Protein AF-A0A914G434-F1 (afdb_monomer_lite)

Secondary structure (DSSP, 8-state):
--SHHHHHHHHHHHHHHHHHHHHHHHHHHHHHHHHHHHHHHHHHHHHHHHHHHHHHHHHHHHHHHHHHHHHHHHHHHHHHHHHHHHHHHHHHHHHHHHHHHHHHH----PPPTT---

Sequence (117 aa):
MSGAQGRGIHQLIKAEKKALEKINEAKRHRVQRLKLAREEANEELSILKRELEGKFAQYERENHGSREDTQKQIDAKIEKELADMEKHVEQNREVVLERLLNLVCDIQPELHHNLQL

Radius of gyration: 49.58 Å; chains: 1; bounding box: 95×46×136 Å

pLDDT: mean 90.66, std 10.18, range [47.47, 98.06]

Foldseek 3Di:
DPDVVVVVVVVVVVVVVVVVVVVVVVVVVVVVVVVVVVVVVVVVVVVVVVVVVVVVVVVCVVVVVVVVVVVVVVVVVVVVVVVVVVVVCVVCVVVVVVVVVCVVPPDDDDDDPPDDD

Structure (mmCIF, N/CA/C/O backbone):
data_AF-A0A914G434-F1
#
_entry.id   AF-A0A914G434-F1
#
loop_
_atom_site.group_PDB
_atom_site.id
_atom_site.type_symbol
_atom_site.label_atom_id
_atom_site.label_alt_id
_atom_site.label_comp_id
_atom_site.label_asym_id
_atom_site.label_entity_id
_atom_site.label_seq_id
_atom_site.pdbx_PDB_ins_code
_atom_site.Cartn_x
_atom_site.Cartn_y
_atom_site.Cartn_z
_atom_site.occupancy
_atom_site.B_iso_or_equiv
_atom_site.auth_seq_id
_atom_site.auth_comp_id
_atom_site.auth_asym_id
_atom_site.auth_atom_id
_atom_site.pdbx_PDB_model_num
ATOM 1 N N . MET A 1 1 ? 60.422 4.138 -67.716 1.00 47.47 1 MET A N 1
ATOM 2 C CA . MET A 1 1 ? 59.953 3.103 -66.766 1.00 47.47 1 MET A CA 1
ATOM 3 C C . MET A 1 1 ? 59.938 3.655 -65.329 1.00 47.47 1 MET A C 1
ATOM 5 O O . MET A 1 1 ? 60.821 3.309 -64.566 1.00 47.47 1 MET A O 1
ATOM 9 N N . SER A 1 2 ? 59.000 4.545 -64.951 1.00 49.22 2 SER A N 1
ATOM 10 C CA . SER A 1 2 ? 58.807 4.953 -63.529 1.00 49.22 2 SER A CA 1
ATOM 11 C C . SER A 1 2 ? 57.464 5.672 -63.235 1.00 49.22 2 SER A C 1
ATOM 13 O O . SER A 1 2 ? 57.340 6.422 -62.279 1.00 49.22 2 SER A O 1
ATOM 15 N N . GLY A 1 3 ? 56.434 5.503 -64.079 1.00 54.34 3 GLY A N 1
ATOM 16 C CA . GLY A 1 3 ? 55.116 6.152 -63.890 1.00 54.34 3 GLY A CA 1
ATOM 17 C C . GLY A 1 3 ? 54.006 5.215 -63.392 1.00 54.34 3 GLY A C 1
ATOM 18 O O . GLY A 1 3 ? 53.005 5.664 -62.840 1.00 54.34 3 GLY A O 1
ATOM 19 N N . ALA A 1 4 ? 54.179 3.900 -63.570 1.00 58.50 4 ALA A N 1
ATOM 20 C CA . ALA A 1 4 ? 53.156 2.898 -63.262 1.00 58.50 4 ALA A CA 1
ATOM 21 C C . ALA A 1 4 ? 53.111 2.507 -61.771 1.00 58.50 4 ALA A C 1
ATOM 23 O O . ALA A 1 4 ? 52.031 2.255 -61.242 1.00 58.50 4 ALA A O 1
ATOM 24 N N . GLN A 1 5 ? 54.253 2.521 -61.069 1.00 63.22 5 GLN A N 1
ATOM 25 C CA . GLN A 1 5 ? 54.322 2.164 -59.644 1.00 63.22 5 GLN A CA 1
ATOM 26 C C . GLN A 1 5 ? 53.652 3.215 -58.737 1.00 63.22 5 GLN A C 1
ATOM 28 O O . GLN A 1 5 ? 52.880 2.855 -57.851 1.00 63.22 5 GLN A O 1
ATOM 33 N N . GLY A 1 6 ? 53.845 4.515 -59.000 1.00 71.38 6 GLY A N 1
ATOM 34 C CA . GLY A 1 6 ? 53.229 5.589 -58.203 1.00 71.38 6 GLY A CA 1
ATOM 35 C C . GLY A 1 6 ? 51.698 5.654 -58.317 1.00 71.38 6 GLY A C 1
ATOM 36 O O . GLY A 1 6 ? 51.009 5.919 -57.331 1.00 71.38 6 GLY A O 1
ATOM 37 N N . ARG A 1 7 ? 51.142 5.341 -59.499 1.00 77.12 7 ARG A N 1
ATOM 38 C CA . ARG A 1 7 ? 49.688 5.354 -59.747 1.00 77.12 7 ARG A CA 1
ATOM 39 C C . ARG A 1 7 ? 48.963 4.205 -59.035 1.00 77.12 7 ARG A C 1
ATOM 41 O O . ARG A 1 7 ? 47.880 4.425 -58.496 1.00 77.12 7 ARG A O 1
ATOM 48 N N . GLY A 1 8 ? 49.573 3.017 -58.977 1.00 85.62 8 GLY A N 1
ATOM 49 C C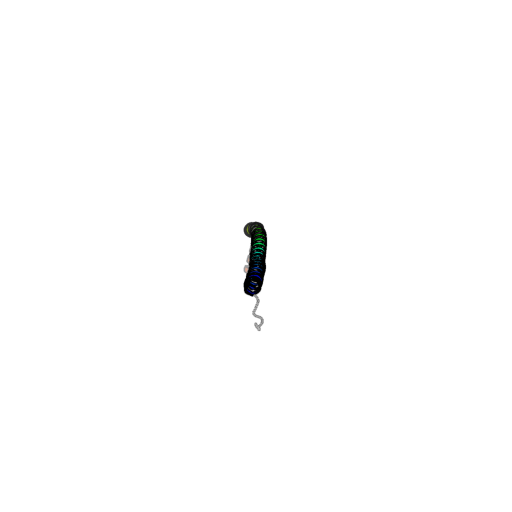A . GLY A 1 8 ? 49.039 1.869 -58.234 1.00 85.62 8 GLY A CA 1
ATOM 50 C C . GLY A 1 8 ? 49.017 2.104 -56.721 1.00 85.62 8 GLY A C 1
ATOM 51 O O . GLY A 1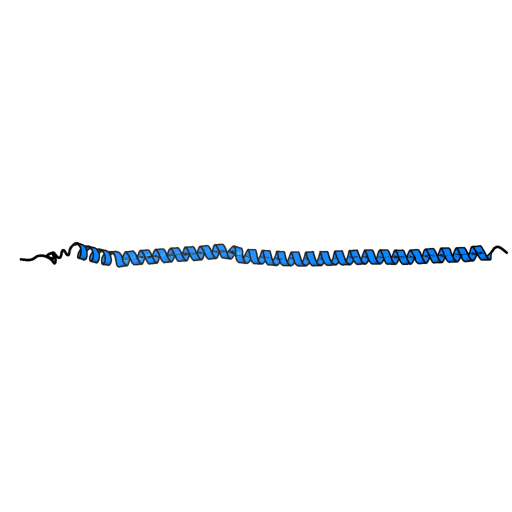 8 ? 47.999 1.875 -56.072 1.00 85.62 8 GLY A O 1
ATOM 52 N N . ILE A 1 9 ? 50.096 2.668 -56.168 1.00 86.56 9 ILE A N 1
ATOM 53 C CA . ILE A 1 9 ? 50.180 3.016 -54.740 1.00 86.56 9 ILE A CA 1
ATOM 54 C C . ILE A 1 9 ? 49.118 4.059 -54.363 1.00 86.56 9 ILE A C 1
ATOM 56 O O . ILE A 1 9 ? 48.419 3.898 -53.366 1.00 86.56 9 ILE A O 1
ATOM 60 N N . HIS A 1 10 ? 48.917 5.098 -55.181 1.00 88.00 10 HIS A N 1
ATOM 61 C CA . HIS A 1 10 ? 47.852 6.082 -54.944 1.00 88.00 10 HIS A CA 1
ATOM 62 C C . HIS A 1 10 ? 46.443 5.473 -54.954 1.00 88.00 10 HIS A C 1
ATOM 64 O O . HIS A 1 10 ? 45.583 5.891 -54.174 1.00 88.00 10 HIS A O 1
ATOM 70 N N . GLN A 1 11 ? 46.189 4.476 -55.805 1.00 91.19 11 GLN A N 1
ATOM 71 C CA . GLN A 1 11 ? 44.906 3.776 -55.827 1.00 91.19 11 GLN A CA 1
ATOM 72 C C . GLN A 1 11 ? 44.686 2.945 -54.555 1.00 91.19 11 GLN A C 1
ATOM 74 O O . GLN A 1 11 ? 43.583 2.974 -54.008 1.00 91.19 11 GLN A O 1
ATOM 79 N N . LEU A 1 12 ? 45.730 2.277 -54.053 1.00 91.62 12 LEU A N 1
ATOM 80 C CA . LEU A 1 12 ? 45.686 1.535 -52.789 1.00 91.62 12 LEU A CA 1
ATOM 81 C C . LEU A 1 12 ? 45.437 2.465 -51.596 1.00 91.62 12 LEU A C 1
ATOM 83 O O . LEU A 1 12 ? 44.521 2.209 -50.823 1.00 91.62 12 LEU A O 1
ATOM 87 N N . ILE A 1 13 ? 46.141 3.598 -51.512 1.00 93.19 13 ILE A N 1
ATOM 88 C CA . ILE A 1 13 ? 45.932 4.602 -50.451 1.00 93.19 13 ILE A CA 1
ATOM 89 C C . ILE A 1 13 ? 44.494 5.149 -50.484 1.00 93.19 13 ILE A C 1
ATOM 91 O O . ILE A 1 13 ? 43.862 5.359 -49.447 1.00 93.19 13 ILE A O 1
ATOM 95 N N . LYS A 1 14 ? 43.930 5.373 -51.679 1.00 94.06 14 LYS A N 1
ATOM 96 C CA . LYS A 1 14 ? 42.535 5.821 -51.824 1.00 94.06 14 LYS A CA 1
ATOM 97 C C . LYS A 1 14 ? 41.536 4.740 -51.400 1.00 94.06 14 LYS A C 1
ATOM 99 O O . LYS A 1 14 ? 40.508 5.069 -50.811 1.00 94.06 14 LYS A O 1
ATOM 104 N N . ALA A 1 15 ? 41.812 3.473 -51.707 1.00 94.56 15 ALA A N 1
ATOM 105 C CA . ALA A 1 15 ? 40.990 2.346 -51.276 1.00 94.56 15 ALA A CA 1
ATOM 106 C C . ALA A 1 15 ? 41.054 2.149 -49.753 1.00 94.56 15 ALA A C 1
ATOM 108 O O . ALA A 1 15 ? 40.014 1.961 -49.126 1.00 94.56 15 ALA A O 1
ATOM 109 N N . GLU A 1 16 ? 42.238 2.286 -49.156 1.00 94.31 16 GLU A N 1
ATOM 110 C CA . GLU A 1 16 ? 42.460 2.219 -47.711 1.00 94.31 16 GLU A CA 1
ATOM 111 C C . GLU A 1 16 ? 41.676 3.307 -46.969 1.00 94.31 16 GLU A C 1
ATOM 113 O O . GLU A 1 16 ? 40.928 3.002 -46.040 1.00 94.31 16 GLU A O 1
ATOM 118 N N . LYS A 1 17 ? 41.742 4.564 -47.434 1.00 96.31 17 LYS A N 1
ATOM 119 C CA . LYS A 1 17 ? 40.943 5.663 -46.865 1.00 96.31 17 LYS A CA 1
ATOM 120 C C . LYS A 1 17 ? 39.441 5.380 -46.920 1.00 96.31 17 LYS A C 1
ATOM 122 O O . LYS A 1 17 ? 38.763 5.521 -45.908 1.00 96.31 17 LYS A O 1
ATOM 127 N N . LYS A 1 18 ? 38.930 4.911 -48.064 1.00 95.94 18 LYS A N 1
ATOM 128 C CA . LYS A 1 18 ? 37.508 4.550 -48.211 1.00 95.94 18 LYS A CA 1
ATOM 129 C C . LYS A 1 18 ? 37.097 3.392 -47.298 1.00 95.94 18 LYS A C 1
ATOM 131 O O . LYS A 1 18 ? 35.997 3.401 -46.751 1.00 95.94 18 LYS A O 1
ATOM 136 N N . ALA A 1 19 ? 37.959 2.390 -47.135 1.00 96.12 19 ALA A N 1
ATOM 137 C CA . ALA A 1 19 ? 37.702 1.273 -46.232 1.00 96.12 19 ALA A CA 1
ATOM 138 C C . ALA A 1 19 ? 37.661 1.744 -44.769 1.00 96.12 19 ALA A C 1
ATOM 140 O O . ALA A 1 19 ? 36.737 1.390 -44.037 1.00 96.12 19 ALA A O 1
ATOM 141 N N . LEU A 1 20 ? 38.609 2.595 -44.363 1.00 96.50 20 LEU A N 1
ATOM 142 C CA . LEU A 1 20 ? 38.649 3.198 -43.029 1.00 96.50 20 LEU A CA 1
ATOM 143 C C . LEU A 1 20 ? 37.417 4.064 -42.747 1.00 96.50 20 LEU A C 1
ATOM 145 O O . LEU A 1 20 ? 36.828 3.950 -41.673 1.00 96.50 20 LEU A O 1
ATOM 149 N N . GLU A 1 21 ? 36.993 4.890 -43.703 1.00 96.75 21 GLU A N 1
ATOM 150 C CA . GLU A 1 21 ? 35.765 5.688 -43.599 1.00 96.75 21 GLU A CA 1
ATOM 151 C C . GLU A 1 21 ? 34.540 4.798 -43.381 1.00 96.75 21 GLU A C 1
ATOM 153 O O . GLU A 1 21 ? 33.799 5.011 -42.422 1.00 96.75 21 GLU A O 1
ATOM 158 N N . LYS A 1 22 ? 34.388 3.736 -44.181 1.00 97.06 22 LYS A N 1
ATOM 159 C CA . LYS A 1 22 ? 33.275 2.785 -44.052 1.00 97.06 22 LYS A CA 1
ATOM 160 C C . LYS A 1 22 ? 33.273 2.058 -42.702 1.00 97.06 22 LYS A C 1
ATOM 162 O O . LYS A 1 22 ? 32.217 1.855 -42.105 1.00 97.06 22 LYS A O 1
ATOM 167 N N . ILE A 1 23 ? 34.447 1.690 -42.184 1.00 96.88 23 ILE A N 1
ATOM 168 C CA . ILE A 1 23 ? 34.578 1.078 -40.851 1.00 96.88 23 ILE A CA 1
ATOM 169 C C . ILE A 1 23 ? 34.205 2.082 -39.753 1.00 96.88 23 ILE A C 1
ATOM 171 O O . ILE A 1 23 ? 33.510 1.728 -38.799 1.00 96.88 23 ILE A O 1
ATOM 175 N N . ASN A 1 24 ? 34.654 3.331 -39.866 1.00 97.00 24 ASN A N 1
ATOM 176 C CA . ASN A 1 24 ? 34.357 4.372 -38.885 1.00 97.00 24 ASN A CA 1
ATOM 177 C C . ASN A 1 24 ? 32.870 4.735 -38.872 1.00 97.00 24 ASN A C 1
ATOM 179 O O . ASN A 1 24 ? 32.299 4.902 -37.794 1.00 97.00 24 ASN A O 1
ATOM 183 N N . GLU A 1 25 ? 32.231 4.801 -40.037 1.00 97.06 25 GLU A N 1
ATOM 184 C CA . GLU A 1 25 ? 30.785 4.979 -40.163 1.00 97.06 25 GLU A CA 1
ATOM 185 C C . GLU A 1 25 ? 30.026 3.829 -39.489 1.00 97.06 25 GLU A C 1
ATOM 187 O O . GLU A 1 25 ? 29.178 4.073 -38.629 1.00 97.06 25 GLU A O 1
ATOM 192 N N . ALA A 1 26 ? 30.407 2.575 -39.759 1.00 97.12 26 ALA A N 1
ATOM 193 C CA . ALA A 1 26 ? 29.806 1.410 -39.111 1.00 97.12 26 ALA A CA 1
ATOM 194 C C . ALA A 1 26 ? 29.971 1.432 -37.577 1.00 97.12 26 ALA A C 1
ATOM 196 O O . ALA A 1 26 ? 29.030 1.122 -36.841 1.00 97.12 26 ALA A O 1
ATOM 197 N N . LYS A 1 27 ? 31.144 1.844 -37.071 1.00 97.44 27 LYS A N 1
ATOM 198 C CA . LYS A 1 27 ? 31.389 2.014 -35.627 1.00 97.44 27 LYS A CA 1
ATOM 199 C C . LYS A 1 27 ? 30.508 3.109 -35.023 1.00 97.44 27 LYS A C 1
ATOM 201 O O . LYS A 1 27 ? 29.904 2.878 -33.977 1.00 97.44 27 LYS A O 1
ATOM 206 N N . ARG A 1 28 ? 30.408 4.275 -35.673 1.00 97.31 28 ARG A N 1
ATOM 207 C CA . ARG A 1 28 ? 29.548 5.386 -35.228 1.00 97.31 28 ARG A CA 1
ATOM 208 C C . ARG A 1 28 ? 28.086 4.960 -35.183 1.00 97.31 28 ARG A C 1
ATOM 210 O O . ARG A 1 28 ? 27.439 5.157 -34.160 1.00 97.31 28 ARG A O 1
ATOM 217 N N . HIS A 1 29 ? 27.610 4.292 -36.230 1.00 97.50 29 HIS A N 1
ATOM 218 C CA . HIS A 1 29 ? 26.247 3.777 -36.302 1.00 97.50 29 HIS A CA 1
ATOM 219 C C . HIS A 1 29 ? 25.949 2.768 -35.183 1.00 97.50 29 HIS A C 1
ATOM 221 O O . HIS A 1 29 ? 24.917 2.861 -34.522 1.00 97.50 29 HIS A O 1
ATOM 227 N N . ARG A 1 30 ? 26.875 1.842 -34.889 1.00 97.62 30 ARG A N 1
ATOM 228 C CA . ARG A 1 30 ? 26.730 0.912 -33.755 1.00 97.62 30 ARG A CA 1
ATOM 229 C C . ARG A 1 30 ? 26.622 1.650 -32.419 1.00 97.62 30 ARG A C 1
ATOM 231 O O . ARG A 1 30 ? 25.752 1.321 -31.619 1.00 97.62 30 ARG A O 1
ATOM 238 N N . VAL A 1 31 ? 27.494 2.627 -32.166 1.00 97.62 31 VAL A N 1
ATOM 239 C CA . VAL A 1 31 ? 27.466 3.411 -30.919 1.00 97.62 31 VAL A CA 1
ATOM 240 C C . VAL A 1 31 ? 26.168 4.208 -30.807 1.00 97.62 31 VAL A C 1
ATOM 242 O O . VAL A 1 31 ? 25.568 4.231 -29.739 1.00 97.62 31 VAL A O 1
ATOM 245 N N . GLN A 1 32 ? 25.708 4.817 -31.900 1.00 97.75 32 GLN A N 1
ATOM 246 C CA . GLN A 1 32 ? 24.447 5.550 -31.929 1.00 97.75 32 GLN A CA 1
ATOM 247 C C . GLN A 1 32 ? 23.258 4.635 -31.624 1.00 97.75 32 GLN A C 1
ATOM 249 O O . GLN A 1 32 ? 22.456 4.970 -30.761 1.00 97.75 32 GLN A O 1
ATOM 254 N N . ARG A 1 33 ? 23.185 3.446 -32.236 1.00 97.50 33 ARG A N 1
ATOM 255 C CA . ARG A 1 33 ? 22.127 2.466 -31.938 1.00 97.50 33 ARG A CA 1
ATOM 256 C C . ARG A 1 33 ? 22.129 2.011 -30.481 1.00 97.50 33 ARG A C 1
ATOM 258 O O . ARG A 1 33 ? 21.064 1.848 -29.905 1.00 97.50 33 ARG A O 1
ATOM 265 N N . LEU A 1 34 ? 23.305 1.825 -29.882 1.00 97.06 34 LEU A N 1
ATOM 266 C CA . LEU A 1 34 ? 23.409 1.476 -28.462 1.00 97.06 34 LEU A CA 1
ATOM 267 C C . LEU A 1 34 ? 22.946 2.615 -27.545 1.00 97.06 34 LEU A C 1
ATOM 269 O O . LEU A 1 34 ? 22.339 2.346 -26.513 1.00 97.06 34 LEU A O 1
ATOM 273 N N . LYS A 1 35 ? 23.231 3.873 -27.906 1.00 97.94 35 LYS A N 1
ATOM 274 C CA . LYS A 1 35 ? 22.739 5.037 -27.157 1.00 97.94 35 LYS A CA 1
ATOM 275 C C . LYS A 1 35 ? 21.223 5.155 -27.248 1.00 97.94 35 LYS A C 1
ATOM 277 O O . LYS A 1 35 ? 20.591 5.228 -26.205 1.00 97.94 35 LYS A O 1
ATOM 282 N N . LEU A 1 36 ? 20.672 5.074 -28.459 1.00 97.75 36 LEU A N 1
ATOM 283 C CA . LEU A 1 36 ? 19.228 5.136 -28.692 1.00 97.75 36 LEU A CA 1
ATOM 284 C C . LEU A 1 36 ? 18.491 4.047 -27.910 1.00 97.75 36 LEU A C 1
ATOM 286 O O . LEU A 1 36 ? 17.605 4.365 -27.134 1.00 97.75 36 LEU A O 1
ATOM 290 N N . ALA A 1 37 ? 18.941 2.792 -27.993 1.00 97.25 37 ALA A N 1
ATOM 291 C CA . ALA A 1 37 ? 18.325 1.698 -27.238 1.00 97.25 37 ALA A CA 1
ATOM 292 C C . ALA A 1 37 ? 18.364 1.924 -25.714 1.00 97.25 37 ALA A C 1
ATOM 294 O O . ALA A 1 37 ? 17.456 1.521 -24.994 1.00 97.25 37 ALA A O 1
ATOM 295 N N . ARG A 1 38 ? 19.424 2.564 -25.201 1.00 97.38 38 ARG A N 1
ATOM 296 C CA . ARG A 1 38 ? 19.526 2.905 -23.777 1.00 97.38 38 ARG A CA 1
ATOM 297 C C . ARG A 1 38 ? 18.600 4.062 -23.400 1.00 97.38 38 ARG A C 1
ATOM 299 O O . ARG A 1 38 ? 18.046 4.046 -22.308 1.00 97.38 38 ARG A O 1
ATOM 306 N N . GLU A 1 39 ? 18.485 5.069 -24.256 1.00 97.75 39 GLU A N 1
ATOM 307 C CA . GLU A 1 39 ? 17.592 6.214 -24.059 1.00 97.75 39 GLU A CA 1
ATOM 308 C C . GLU A 1 39 ? 16.128 5.765 -24.078 1.00 97.75 39 GLU A C 1
ATOM 310 O O . GLU A 1 39 ? 15.417 6.051 -23.119 1.00 97.75 39 GLU A O 1
ATOM 315 N N . GLU A 1 40 ? 15.732 4.958 -25.065 1.00 97.12 40 GLU A N 1
ATOM 316 C CA . GLU A 1 40 ? 14.395 4.355 -25.166 1.00 97.12 40 GLU A CA 1
ATOM 317 C C . GLU A 1 40 ? 14.062 3.513 -23.923 1.00 97.12 40 GLU A C 1
ATOM 319 O O . GLU A 1 40 ? 13.035 3.728 -23.285 1.00 97.12 40 GLU A O 1
ATOM 324 N N . ALA A 1 41 ? 14.968 2.629 -23.488 1.00 97.31 41 ALA A N 1
ATOM 325 C CA . ALA A 1 41 ? 14.752 1.829 -22.279 1.00 97.31 41 ALA A CA 1
ATOM 326 C C . ALA A 1 41 ? 14.613 2.688 -21.006 1.00 97.31 41 ALA A C 1
ATOM 328 O O . ALA A 1 41 ? 13.822 2.372 -20.117 1.00 97.31 41 ALA A O 1
ATOM 329 N N . ASN A 1 42 ? 15.377 3.779 -20.892 1.00 97.56 42 ASN A N 1
ATOM 330 C CA . ASN A 1 42 ? 15.253 4.697 -19.758 1.00 97.56 42 ASN A CA 1
ATOM 331 C C . ASN A 1 42 ? 13.926 5.468 -19.791 1.00 97.56 42 ASN A C 1
ATOM 333 O O . ASN A 1 42 ? 13.354 5.738 -18.733 1.00 97.56 42 ASN A O 1
ATOM 337 N N . GLU A 1 43 ? 13.447 5.834 -20.978 1.00 98.06 43 GLU A N 1
ATOM 338 C CA . GLU A 1 43 ? 12.160 6.501 -21.156 1.00 98.06 43 GLU A CA 1
ATOM 339 C C . GLU A 1 43 ? 11.005 5.569 -20.768 1.00 98.06 43 GLU A C 1
ATOM 341 O O . GLU A 1 43 ? 10.166 5.953 -19.951 1.00 98.06 43 GLU A O 1
ATOM 346 N N . GLU A 1 44 ? 11.029 4.312 -21.219 1.00 97.12 44 GLU A N 1
ATOM 347 C CA . GLU A 1 44 ? 10.062 3.284 -20.811 1.00 97.12 44 GLU A CA 1
ATOM 348 C C . GLU A 1 44 ? 10.062 3.058 -19.291 1.00 97.12 44 GLU A C 1
ATOM 350 O O . GLU A 1 44 ? 9.001 3.025 -18.662 1.00 97.12 44 GLU A O 1
ATOM 355 N N . LEU A 1 45 ? 11.243 2.971 -18.667 1.00 97.38 45 LEU A N 1
ATOM 356 C CA . LEU A 1 45 ? 11.359 2.851 -17.210 1.00 97.38 45 LEU A CA 1
ATOM 357 C C . LEU A 1 45 ? 10.776 4.063 -16.477 1.00 97.38 45 LEU A C 1
ATOM 359 O O . LEU A 1 45 ? 10.143 3.903 -15.433 1.00 97.38 45 LEU A O 1
ATOM 363 N N . SER A 1 46 ? 10.981 5.270 -17.005 1.00 97.31 46 SER A N 1
ATOM 364 C CA . SER A 1 46 ? 10.437 6.504 -16.431 1.00 97.31 46 SER A CA 1
ATOM 365 C C . SER A 1 46 ? 8.908 6.527 -16.496 1.00 97.31 46 SER A C 1
ATOM 367 O O . SER A 1 46 ? 8.250 6.840 -15.500 1.00 97.31 46 SER A O 1
ATOM 369 N N . ILE A 1 47 ? 8.337 6.130 -17.639 1.00 97.56 47 ILE A N 1
ATOM 370 C CA . ILE A 1 47 ? 6.887 6.010 -17.829 1.00 97.56 47 ILE A CA 1
ATOM 371 C C . ILE A 1 47 ? 6.313 4.993 -16.838 1.00 97.56 47 ILE A C 1
ATOM 373 O O . ILE A 1 47 ? 5.410 5.332 -16.074 1.00 97.56 47 ILE A O 1
ATOM 377 N N . LEU A 1 48 ? 6.888 3.788 -16.771 1.00 97.56 48 LEU A N 1
ATOM 378 C CA . LEU A 1 48 ? 6.434 2.738 -15.858 1.00 97.56 48 LEU A CA 1
ATOM 379 C C . LEU A 1 48 ? 6.510 3.184 -14.395 1.00 97.56 48 LEU A C 1
ATOM 381 O O . LEU A 1 48 ? 5.583 2.956 -13.617 1.00 97.56 48 LEU A O 1
ATOM 385 N N . LYS A 1 49 ? 7.605 3.846 -14.013 1.00 97.69 49 LYS A N 1
ATOM 386 C CA . LYS A 1 49 ? 7.776 4.378 -12.662 1.00 97.69 49 LYS A CA 1
ATOM 387 C C . LYS A 1 49 ? 6.685 5.396 -12.333 1.00 97.69 49 LYS A C 1
ATOM 389 O O . LYS A 1 49 ? 6.067 5.287 -11.279 1.00 97.69 49 LYS A O 1
ATOM 394 N N . ARG A 1 50 ? 6.395 6.324 -13.247 1.00 97.38 50 ARG A N 1
ATOM 395 C CA . ARG A 1 50 ? 5.332 7.323 -13.071 1.00 97.38 50 ARG A CA 1
ATOM 396 C C . ARG A 1 50 ? 3.950 6.682 -12.948 1.00 97.38 50 ARG A C 1
ATOM 398 O O . ARG A 1 50 ? 3.146 7.125 -12.132 1.00 97.38 50 ARG A O 1
ATOM 405 N N . GLU A 1 51 ? 3.664 5.646 -13.732 1.00 97.00 51 GLU A N 1
ATOM 406 C CA . GLU A 1 51 ? 2.408 4.897 -13.627 1.00 97.00 51 GLU A CA 1
ATOM 407 C C . GLU A 1 51 ? 2.275 4.180 -12.283 1.00 97.00 51 GLU A C 1
ATOM 409 O O . GLU A 1 51 ? 1.212 4.224 -11.663 1.00 97.00 51 GLU A O 1
ATOM 414 N N . LEU A 1 52 ? 3.344 3.527 -11.819 1.00 97.31 52 LEU A N 1
ATOM 415 C CA . LEU A 1 52 ? 3.360 2.833 -10.533 1.00 97.31 52 LEU A CA 1
ATOM 416 C C . LEU A 1 52 ? 3.231 3.806 -9.362 1.00 97.31 52 LEU A C 1
ATOM 418 O O . LEU A 1 52 ? 2.439 3.552 -8.460 1.00 97.31 52 LEU A O 1
ATOM 422 N N . GLU A 1 53 ? 3.938 4.935 -9.396 1.00 96.44 53 GLU A N 1
ATOM 423 C CA . GLU A 1 53 ? 3.796 6.008 -8.405 1.00 96.44 53 GLU A CA 1
ATOM 424 C C . GLU A 1 53 ? 2.373 6.580 -8.405 1.00 96.44 53 GLU A C 1
ATOM 426 O O . GLU A 1 53 ? 1.797 6.803 -7.343 1.00 96.44 53 GLU A O 1
ATOM 431 N N . GLY A 1 54 ? 1.763 6.753 -9.583 1.00 96.00 54 GLY A N 1
ATOM 432 C CA . GLY A 1 54 ? 0.370 7.178 -9.709 1.00 96.00 54 GLY A CA 1
ATOM 433 C C . GLY A 1 54 ? -0.612 6.187 -9.079 1.00 96.00 54 GLY A C 1
ATOM 434 O O . GLY A 1 54 ? -1.465 6.592 -8.289 1.00 96.00 54 GLY A O 1
ATOM 435 N N . LYS A 1 55 ? -0.461 4.891 -9.379 1.00 95.12 55 LYS A N 1
ATOM 436 C CA . LYS A 1 55 ? -1.268 3.811 -8.785 1.00 95.12 55 LYS A CA 1
ATOM 437 C C . LYS A 1 55 ? -1.072 3.732 -7.273 1.00 95.12 55 LYS A C 1
ATOM 439 O O . LYS A 1 55 ? -2.042 3.590 -6.538 1.00 95.12 55 LYS A O 1
ATOM 444 N N . PHE A 1 56 ? 0.166 3.866 -6.806 1.00 93.62 56 PHE A N 1
ATOM 445 C CA . PHE A 1 56 ? 0.485 3.856 -5.384 1.00 93.62 56 PHE A CA 1
ATOM 446 C C . PHE A 1 56 ? -0.154 5.045 -4.660 1.00 93.62 56 PHE A C 1
ATOM 448 O O . PHE A 1 56 ? -0.834 4.851 -3.662 1.00 93.62 56 PHE A O 1
ATOM 455 N N . ALA A 1 57 ? -0.048 6.257 -5.208 1.00 93.56 57 ALA A N 1
ATOM 456 C CA . ALA A 1 57 ? -0.663 7.448 -4.622 1.00 93.56 57 ALA A CA 1
ATOM 457 C C . ALA A 1 57 ? -2.205 7.419 -4.646 1.00 93.56 57 ALA A C 1
ATOM 459 O O . ALA A 1 57 ? -2.847 8.098 -3.841 1.00 93.56 57 ALA A O 1
ATOM 460 N N . GLN A 1 58 ? -2.816 6.697 -5.593 1.00 90.94 58 GLN A N 1
ATOM 461 C CA . GLN A 1 58 ? -4.259 6.424 -5.590 1.00 90.94 58 GLN A CA 1
ATOM 462 C C . GLN A 1 58 ? -4.618 5.446 -4.472 1.00 90.94 58 GLN A C 1
ATOM 464 O O . GLN A 1 58 ? -5.471 5.764 -3.649 1.00 90.94 58 GLN A O 1
ATOM 469 N N . TYR A 1 59 ? -3.904 4.323 -4.388 1.00 89.69 59 TYR A N 1
ATOM 470 C CA . TYR A 1 59 ? -4.094 3.325 -3.338 1.00 89.69 59 TYR A CA 1
ATOM 471 C C . TYR A 1 59 ? -3.896 3.912 -1.935 1.00 89.69 59 TYR A C 1
ATOM 473 O O . TYR A 1 59 ? -4.695 3.661 -1.037 1.00 89.69 59 TYR A O 1
ATOM 481 N N . GLU A 1 60 ? -2.872 4.746 -1.741 1.00 87.12 60 GLU A N 1
ATOM 482 C CA . GLU A 1 60 ? -2.672 5.469 -0.487 1.00 87.12 60 GLU A CA 1
ATOM 483 C C . GLU A 1 60 ? -3.853 6.382 -0.173 1.00 87.12 60 GLU A C 1
ATOM 485 O O . GLU A 1 60 ? -4.332 6.363 0.951 1.00 87.12 60 GLU A O 1
ATOM 490 N N . ARG A 1 61 ? -4.372 7.150 -1.138 1.00 85.50 61 ARG A N 1
ATOM 491 C CA . ARG A 1 61 ? -5.529 8.028 -0.894 1.00 85.50 61 ARG A CA 1
ATOM 492 C C . ARG A 1 61 ? -6.791 7.255 -0.522 1.00 85.50 61 ARG A C 1
ATOM 494 O O . ARG A 1 61 ? -7.484 7.661 0.408 1.00 85.50 61 ARG A O 1
ATOM 501 N N . GLU A 1 62 ? -7.073 6.161 -1.220 1.00 85.88 62 GLU A N 1
ATOM 502 C CA . GLU A 1 62 ? -8.241 5.313 -0.959 1.00 85.88 62 GLU A CA 1
ATOM 503 C C . GLU A 1 62 ? -8.142 4.635 0.415 1.00 85.88 62 GLU A C 1
ATOM 505 O O . GLU A 1 62 ? -9.086 4.669 1.206 1.00 85.88 62 GLU A O 1
ATOM 510 N N . ASN A 1 63 ? -6.971 4.093 0.755 1.00 81.25 63 ASN A N 1
ATOM 511 C CA . ASN A 1 63 ? -6.802 3.344 1.996 1.00 81.25 63 ASN A CA 1
ATOM 512 C C . ASN A 1 63 ? -6.502 4.223 3.215 1.00 81.25 63 ASN A C 1
ATOM 514 O O . ASN A 1 63 ? -6.834 3.838 4.337 1.00 81.25 63 ASN A O 1
ATOM 518 N N . HIS A 1 64 ? -5.897 5.398 3.036 1.00 74.62 64 HIS A N 1
ATOM 519 C CA . HIS A 1 64 ? -5.624 6.321 4.139 1.00 74.62 64 HIS A CA 1
ATOM 520 C C . HIS A 1 64 ? -6.925 6.867 4.743 1.00 74.62 64 HIS A C 1
ATOM 522 O O . HIS A 1 64 ? -7.018 6.994 5.962 1.00 74.62 64 HIS A O 1
ATOM 528 N N . GLY A 1 65 ? -7.956 7.119 3.925 1.00 71.44 65 GLY A N 1
ATOM 529 C CA . GLY A 1 65 ? -9.286 7.504 4.420 1.00 71.44 65 GLY A CA 1
ATOM 530 C C . GLY A 1 65 ? -9.997 6.377 5.179 1.00 71.44 65 GLY A C 1
ATOM 531 O O . GLY A 1 65 ? -10.654 6.616 6.191 1.00 71.44 65 GLY A O 1
ATOM 532 N N . SER A 1 66 ? -9.782 5.124 4.764 1.00 72.62 66 SER A N 1
ATOM 533 C CA . SER A 1 66 ? -10.451 3.963 5.360 1.00 72.62 66 SER A CA 1
ATOM 534 C C . SER A 1 66 ? -10.134 3.771 6.845 1.00 72.62 66 SER A C 1
ATOM 536 O O . SER A 1 66 ? -10.992 3.281 7.578 1.00 72.62 66 SER A O 1
ATOM 538 N N . ARG A 1 67 ? -8.941 4.147 7.325 1.00 76.75 67 ARG A N 1
ATOM 539 C CA . ARG A 1 67 ? -8.575 3.948 8.737 1.00 76.75 67 ARG A CA 1
ATOM 540 C C . ARG A 1 67 ? -9.363 4.860 9.677 1.00 76.75 67 ARG A C 1
ATOM 542 O O . ARG A 1 67 ? -9.801 4.400 10.727 1.00 76.75 67 ARG A O 1
ATOM 549 N N . GLU A 1 68 ? -9.549 6.122 9.303 1.00 80.94 68 GLU A N 1
ATOM 550 C CA . G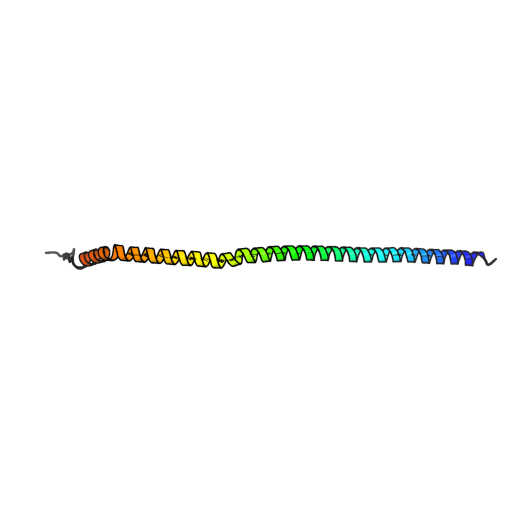LU A 1 68 ? -10.301 7.081 10.118 1.00 80.94 68 GLU A CA 1
ATOM 551 C C . GLU A 1 68 ? -11.799 6.753 10.114 1.00 80.94 68 GLU A C 1
ATOM 553 O O . GLU A 1 68 ? -12.433 6.756 11.168 1.00 80.94 68 GLU A O 1
ATOM 558 N N . ASP A 1 69 ? -12.347 6.374 8.957 1.00 84.19 69 ASP A N 1
ATOM 559 C CA . ASP A 1 69 ? -13.742 5.933 8.850 1.00 84.19 69 ASP A CA 1
ATOM 560 C C . ASP A 1 69 ? -13.999 4.647 9.643 1.00 84.19 69 ASP A C 1
ATOM 562 O O . ASP A 1 69 ? -15.013 4.536 10.334 1.00 84.19 69 ASP A O 1
ATOM 566 N N . THR A 1 70 ? -13.059 3.696 9.615 1.00 84.94 70 THR A N 1
ATOM 567 C CA . THR A 1 70 ? -13.148 2.473 10.429 1.00 84.94 70 THR A CA 1
ATOM 568 C C . THR A 1 70 ? -13.113 2.804 11.918 1.00 84.94 70 THR A C 1
ATOM 570 O O . THR A 1 70 ? -13.900 2.246 12.678 1.00 84.94 70 THR A O 1
ATOM 573 N N . GLN A 1 71 ? -12.249 3.731 12.345 1.00 87.88 71 GLN A N 1
ATOM 574 C CA . GLN A 1 71 ? -12.187 4.144 13.747 1.00 87.88 71 GLN A CA 1
ATOM 575 C C . GLN A 1 71 ? -13.509 4.775 14.200 1.00 87.88 71 GLN A C 1
ATOM 577 O O . GLN A 1 71 ? -14.067 4.344 15.202 1.00 87.88 71 GLN A O 1
ATOM 582 N N . LYS A 1 72 ? -14.078 5.697 13.412 1.00 90.69 72 LYS A N 1
ATOM 583 C CA . LYS A 1 72 ? -15.387 6.310 13.703 1.00 90.69 72 LYS A CA 1
ATOM 584 C C . LYS A 1 72 ? -16.510 5.274 13.799 1.00 90.69 72 LYS A C 1
ATOM 586 O O . LYS A 1 72 ? -17.375 5.385 14.663 1.00 90.69 72 LYS A O 1
ATOM 591 N N . GLN A 1 73 ? -16.507 4.260 12.929 1.00 91.69 73 GLN A N 1
ATOM 592 C CA . GLN A 1 73 ? -17.483 3.165 12.990 1.00 91.69 73 GLN A CA 1
ATOM 593 C C . GLN A 1 73 ? -17.320 2.306 14.249 1.00 91.69 73 GLN A C 1
ATOM 595 O O . GLN A 1 73 ? -18.322 1.902 14.840 1.00 91.69 73 GLN A O 1
ATOM 600 N N . ILE A 1 74 ? -16.078 2.025 14.658 1.00 94.19 74 ILE A N 1
ATOM 601 C CA . ILE A 1 74 ? -15.787 1.303 15.901 1.00 94.19 74 ILE A CA 1
ATOM 602 C C . ILE A 1 74 ? -16.279 2.115 17.099 1.00 94.19 74 ILE A C 1
ATOM 604 O O . ILE A 1 74 ? -17.015 1.574 17.919 1.00 94.19 74 ILE A O 1
ATOM 608 N N . ASP A 1 75 ? -15.939 3.401 17.165 1.00 95.75 75 ASP A N 1
ATOM 609 C CA . ASP A 1 75 ? -16.316 4.278 18.275 1.00 95.75 75 ASP A CA 1
ATOM 610 C C . ASP A 1 75 ? -17.846 4.372 18.403 1.00 95.75 75 ASP A C 1
ATOM 612 O O . ASP A 1 75 ? -18.393 4.122 19.475 1.00 95.75 75 ASP A O 1
ATOM 616 N N . ALA A 1 76 ? -18.561 4.582 17.291 1.00 96.25 76 ALA A N 1
ATOM 617 C CA . ALA A 1 76 ? -20.027 4.603 17.275 1.00 96.25 76 ALA A CA 1
ATOM 618 C C . ALA A 1 76 ? -20.653 3.263 17.707 1.00 96.25 76 ALA A C 1
ATOM 620 O O . ALA A 1 76 ? -21.708 3.231 18.348 1.00 96.25 76 ALA A O 1
ATOM 621 N N . LYS A 1 77 ? -20.020 2.134 17.362 1.00 96.94 77 LYS A N 1
ATOM 622 C CA . LYS A 1 77 ? -20.477 0.812 17.803 1.00 96.94 77 LYS A CA 1
ATOM 623 C C . LYS A 1 77 ? -20.266 0.628 19.307 1.00 96.94 77 LYS A C 1
ATOM 625 O O . LYS A 1 77 ? -21.165 0.116 19.968 1.00 96.94 77 LYS A O 1
ATOM 630 N N . ILE A 1 78 ? -19.118 1.056 19.834 1.00 96.25 78 ILE A N 1
ATOM 631 C CA . ILE A 1 78 ? -18.808 0.994 21.268 1.00 96.25 78 ILE A CA 1
ATOM 632 C C . ILE A 1 78 ? -19.791 1.859 22.059 1.00 96.25 78 ILE A C 1
ATOM 634 O O . ILE A 1 78 ? -20.357 1.379 23.035 1.00 96.25 78 ILE A O 1
ATOM 638 N N . GLU A 1 79 ? -20.050 3.095 21.626 1.00 97.12 79 GLU A N 1
ATOM 639 C CA . GLU A 1 79 ? -21.028 3.978 22.278 1.00 97.12 79 GLU A CA 1
ATOM 640 C C . GLU A 1 79 ? -22.417 3.336 22.343 1.00 97.12 79 GLU A C 1
ATOM 642 O O . GLU A 1 79 ? -23.080 3.375 23.381 1.00 97.12 79 GLU A O 1
ATOM 647 N N . LYS A 1 80 ? -22.839 2.681 21.257 1.00 97.44 80 LYS A N 1
ATOM 648 C CA . LYS A 1 80 ? -24.105 1.952 21.228 1.00 97.44 80 LYS A CA 1
ATOM 649 C C . LYS A 1 80 ? -24.112 0.762 22.193 1.00 97.44 80 LYS A C 1
ATOM 651 O O . LYS A 1 80 ? -25.076 0.601 22.934 1.00 97.44 80 LYS A O 1
ATOM 656 N N . GLU A 1 81 ? -23.062 -0.059 22.195 1.00 97.06 81 GLU A N 1
ATOM 657 C CA . GLU A 1 81 ? -22.960 -1.214 23.099 1.00 97.06 81 GLU A CA 1
ATOM 658 C C . GLU A 1 81 ? -22.936 -0.786 24.576 1.00 97.06 81 GLU A C 1
ATOM 660 O O . GLU A 1 81 ? -23.574 -1.433 25.407 1.00 97.06 81 GLU A O 1
ATOM 665 N N . LEU A 1 82 ? -22.267 0.325 24.904 1.00 97.00 82 LEU A N 1
ATOM 666 C CA . LEU A 1 82 ? -22.282 0.905 26.249 1.00 97.00 82 LEU A CA 1
ATOM 667 C C . LEU A 1 82 ? -23.690 1.359 26.651 1.00 97.00 82 LEU A C 1
ATOM 669 O O . LEU A 1 82 ? -24.154 0.999 27.732 1.00 97.00 82 LEU A O 1
ATOM 673 N N . ALA A 1 83 ? -24.392 2.081 25.775 1.00 97.12 83 ALA A N 1
ATOM 674 C CA . ALA A 1 83 ? -25.756 2.536 26.040 1.00 97.12 83 ALA A CA 1
ATOM 675 C C . ALA A 1 83 ? -26.741 1.364 26.216 1.00 97.12 83 ALA A C 1
ATOM 677 O O . ALA A 1 83 ? -27.594 1.383 27.108 1.00 97.12 83 ALA A O 1
ATOM 678 N N . ASP A 1 84 ? -26.611 0.318 25.395 1.00 96.81 84 ASP A N 1
ATOM 679 C CA . ASP A 1 84 ? -27.423 -0.895 25.513 1.00 96.81 84 ASP A CA 1
ATOM 680 C C . ASP A 1 84 ? -27.129 -1.628 26.836 1.00 96.81 84 ASP A C 1
ATOM 682 O O . ASP A 1 84 ? -28.055 -2.070 27.522 1.00 96.81 84 ASP A O 1
ATOM 686 N N . MET A 1 85 ? -25.858 -1.707 27.246 1.00 96.19 85 MET A N 1
ATOM 687 C CA . MET A 1 85 ? -25.457 -2.304 28.521 1.00 96.19 85 MET A CA 1
ATOM 688 C C . MET A 1 85 ? -25.992 -1.520 29.726 1.00 96.19 85 MET A C 1
ATOM 690 O O . MET A 1 85 ? -26.548 -2.131 30.639 1.00 96.19 85 MET A O 1
ATOM 694 N N . GLU A 1 86 ? -25.886 -0.189 29.729 1.00 96.38 86 GLU A N 1
ATOM 695 C CA . GLU A 1 86 ? -26.453 0.660 30.787 1.00 96.38 86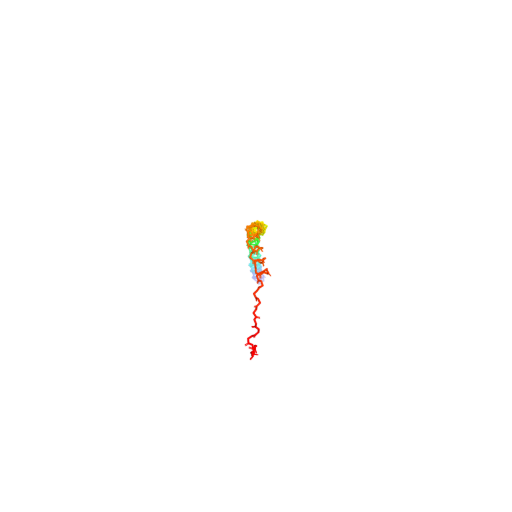 GLU A CA 1
ATOM 696 C C . GLU A 1 86 ? -27.963 0.456 30.909 1.00 96.38 86 GLU A C 1
ATOM 698 O O . GLU A 1 86 ? -28.483 0.245 32.006 1.00 96.38 86 GLU A O 1
ATOM 703 N N . LYS A 1 87 ? -28.670 0.414 29.776 1.00 96.62 87 LYS A N 1
ATOM 704 C CA . LYS A 1 87 ? -30.107 0.141 29.748 1.00 96.62 87 LYS A CA 1
ATOM 705 C C . LYS A 1 87 ? -30.440 -1.239 30.315 1.00 96.62 87 LYS A C 1
ATOM 707 O O . LYS A 1 87 ? -31.399 -1.367 31.075 1.00 96.62 87 LYS A O 1
ATOM 712 N N . HIS A 1 88 ? -29.663 -2.267 29.974 1.00 95.44 88 HIS A N 1
ATOM 713 C CA . HIS A 1 88 ? -29.838 -3.607 30.533 1.00 95.44 88 HIS A CA 1
ATOM 714 C C . HIS A 1 88 ? -29.616 -3.641 32.046 1.00 95.44 88 HIS A C 1
ATOM 716 O O . HIS A 1 88 ? -30.362 -4.329 32.746 1.00 95.44 88 HIS A O 1
ATOM 722 N N . VAL A 1 89 ? -28.622 -2.912 32.555 1.00 95.44 89 VAL A N 1
ATOM 723 C CA . VAL A 1 89 ? -28.381 -2.802 33.997 1.00 95.44 89 VAL A CA 1
ATOM 724 C C . VAL A 1 89 ? -29.556 -2.105 34.668 1.00 95.44 89 VAL A C 1
ATOM 726 O O . VAL A 1 89 ? -30.115 -2.672 35.600 1.00 95.44 89 VAL A O 1
ATOM 729 N N . GLU A 1 90 ? -29.988 -0.947 34.165 1.00 95.12 90 GLU A N 1
ATOM 730 C CA . GLU A 1 90 ? -31.089 -0.171 34.749 1.00 95.12 90 GLU A CA 1
ATOM 731 C C . GLU A 1 90 ? -32.386 -0.993 34.818 1.00 95.12 90 GLU A C 1
ATOM 733 O O . GLU A 1 90 ? -33.036 -1.057 35.859 1.00 95.12 90 GLU A O 1
ATOM 738 N N . GLN A 1 91 ? -32.718 -1.705 33.736 1.00 95.69 91 GLN A N 1
ATOM 739 C CA . GLN A 1 91 ? -33.924 -2.535 33.654 1.00 95.69 91 GLN A CA 1
ATOM 740 C C . GLN A 1 91 ? -33.923 -3.718 34.627 1.00 95.69 91 GLN A C 1
ATOM 742 O O . GLN A 1 91 ? -34.975 -4.090 35.139 1.00 95.69 91 GLN A O 1
ATOM 747 N N . ASN A 1 92 ? -32.764 -4.336 34.862 1.00 94.62 92 ASN A N 1
ATOM 748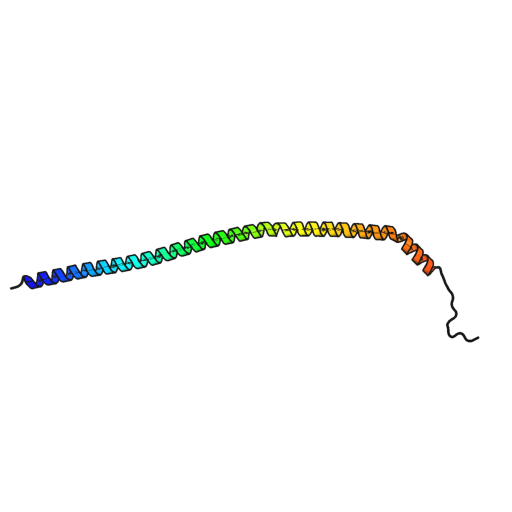 C CA . ASN A 1 92 ? -32.669 -5.545 35.682 1.00 94.62 92 ASN A CA 1
ATOM 749 C C . ASN A 1 92 ? -32.224 -5.262 37.123 1.00 94.62 92 ASN A C 1
ATOM 751 O O . ASN A 1 92 ? -32.242 -6.174 37.951 1.00 94.62 92 ASN A O 1
ATOM 755 N N . ARG A 1 93 ? -31.835 -4.020 37.440 1.00 94.38 93 ARG A N 1
ATOM 756 C CA . ARG A 1 93 ? -31.273 -3.628 38.739 1.00 94.38 93 ARG A CA 1
ATOM 757 C C . ARG A 1 93 ? -32.181 -4.018 39.897 1.00 94.38 93 ARG A C 1
ATOM 759 O O . ARG A 1 93 ? -31.723 -4.657 40.840 1.00 94.38 93 ARG A O 1
ATOM 766 N N . GLU A 1 94 ? -33.459 -3.660 39.818 1.00 94.00 94 GLU A N 1
ATOM 767 C CA . GLU A 1 94 ? -34.413 -3.909 40.904 1.00 94.00 94 GLU A CA 1
ATOM 768 C C . GLU A 1 94 ? -34.707 -5.399 41.079 1.00 94.00 94 GLU A C 1
ATOM 770 O O . GLU A 1 94 ? -34.657 -5.899 42.199 1.00 94.00 94 GLU A O 1
ATOM 775 N N . VAL A 1 95 ? -34.890 -6.132 39.977 1.00 95.44 95 VAL A N 1
ATOM 776 C CA . VAL A 1 95 ? -35.140 -7.583 39.997 1.00 95.44 95 VAL A CA 1
ATOM 777 C C . VAL A 1 95 ? -33.968 -8.340 40.630 1.00 95.44 95 VAL A C 1
ATOM 779 O O . VAL A 1 95 ? -34.159 -9.266 41.420 1.00 95.44 95 VAL A O 1
ATOM 782 N N . VAL A 1 96 ? -32.734 -7.949 40.297 1.00 95.62 96 VAL A N 1
ATOM 783 C CA . VAL A 1 96 ? -31.526 -8.562 40.864 1.00 95.62 96 VAL A CA 1
ATOM 784 C C . VAL A 1 96 ? -31.388 -8.227 42.349 1.00 95.62 96 VAL A C 1
ATOM 786 O O . VAL A 1 96 ? -31.080 -9.123 43.136 1.00 95.62 96 VAL A O 1
ATOM 789 N N . LEU A 1 97 ? -31.642 -6.975 42.743 1.00 94.38 97 LEU A N 1
ATOM 790 C CA . LEU A 1 97 ? -31.597 -6.545 44.143 1.00 94.38 97 LEU A CA 1
ATOM 791 C C . LEU A 1 97 ? -32.634 -7.272 44.999 1.00 94.38 97 LEU A C 1
ATOM 793 O O . LEU A 1 97 ? -32.285 -7.790 46.056 1.00 94.38 97 LEU A O 1
ATOM 797 N N . GLU A 1 98 ? -33.879 -7.353 44.537 1.00 94.94 98 GLU A N 1
ATOM 798 C CA . GLU A 1 98 ? -34.953 -8.054 45.241 1.00 94.94 98 GLU A CA 1
ATOM 799 C C . GLU A 1 98 ? -34.606 -9.533 45.438 1.00 94.94 98 GLU A C 1
ATOM 801 O O . GLU A 1 98 ? -34.705 -10.062 46.544 1.00 94.94 98 GLU A O 1
ATOM 806 N N . ARG A 1 99 ? -34.104 -10.197 44.390 1.00 94.25 99 ARG A N 1
ATOM 807 C CA . ARG A 1 99 ? -33.680 -11.598 44.480 1.00 94.25 99 ARG A CA 1
ATOM 808 C C . ARG A 1 99 ? -32.524 -11.801 45.462 1.00 94.25 99 ARG A C 1
AT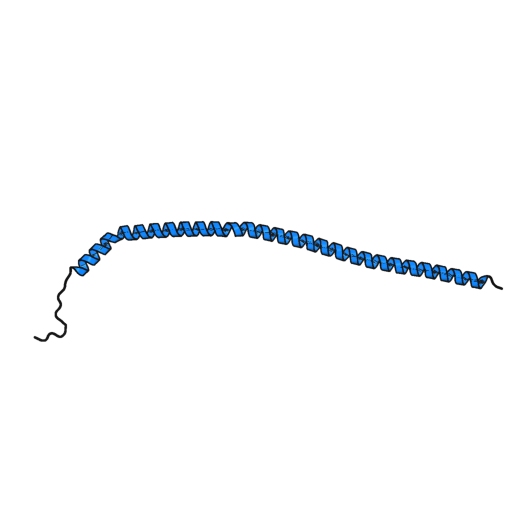OM 810 O O . ARG A 1 99 ? -32.543 -12.774 46.213 1.00 94.25 99 ARG A O 1
ATOM 817 N N . LEU A 1 100 ? -31.533 -10.910 45.465 1.00 93.31 100 LEU A N 1
ATOM 818 C CA . LEU A 1 100 ? -30.413 -10.946 46.412 1.00 93.31 100 LEU A CA 1
ATOM 819 C C . LEU A 1 100 ? -30.887 -10.748 47.853 1.00 93.31 100 LEU A C 1
ATOM 821 O O . LEU A 1 100 ? -30.494 -11.514 48.727 1.00 93.31 100 LEU A O 1
ATOM 825 N N . LEU A 1 101 ? -31.751 -9.762 48.096 1.00 93.69 101 LEU A N 1
ATOM 826 C CA . LEU A 1 101 ? -32.302 -9.496 49.424 1.00 93.69 101 LEU A CA 1
ATOM 827 C C . LEU A 1 101 ? -33.131 -10.676 49.933 1.00 93.69 101 LEU A C 1
ATOM 829 O O . LEU A 1 101 ? -32.928 -11.106 51.064 1.00 93.69 101 LEU A O 1
ATOM 833 N N . ASN A 1 102 ? -33.990 -11.251 49.088 1.00 93.44 102 ASN A N 1
ATOM 834 C CA . ASN A 1 102 ? -34.785 -12.425 49.447 1.00 93.44 102 ASN A CA 1
ATOM 835 C C . ASN A 1 102 ? -33.897 -13.615 49.838 1.00 93.44 102 ASN A C 1
ATOM 837 O O . ASN A 1 102 ? -34.146 -14.243 50.859 1.00 93.44 102 ASN A O 1
ATOM 841 N N . LEU A 1 103 ? -32.825 -13.887 49.084 1.00 91.50 103 LEU A N 1
ATOM 842 C CA . LEU A 1 103 ? -31.882 -14.967 49.403 1.00 91.50 103 LEU A CA 1
ATOM 843 C C . LEU A 1 103 ? -31.090 -14.723 50.695 1.00 91.50 103 LEU A C 1
ATOM 845 O O . LEU A 1 103 ? -30.763 -15.673 51.395 1.00 91.50 103 LEU A O 1
ATOM 849 N N . VAL A 1 104 ? -30.747 -13.470 51.002 1.00 91.62 104 VAL A N 1
ATOM 850 C CA . VAL A 1 104 ? -29.979 -13.129 52.212 1.00 91.62 104 VAL A CA 1
ATOM 851 C C . VAL A 1 104 ? -30.869 -13.121 53.458 1.00 91.62 104 VAL A C 1
ATOM 853 O O . VAL A 1 104 ? -30.407 -13.477 54.542 1.00 91.62 104 VAL A O 1
ATOM 856 N N . CYS A 1 105 ? -32.132 -12.715 53.324 1.00 90.75 105 CYS A N 1
ATOM 857 C CA . CYS A 1 105 ? -33.081 -12.650 54.434 1.00 90.75 105 CYS A CA 1
ATOM 858 C C . CYS A 1 105 ? -33.815 -13.977 54.704 1.00 90.75 105 CYS A C 1
ATOM 860 O O . CYS A 1 105 ? -34.348 -14.138 55.803 1.00 90.75 105 CYS A O 1
ATOM 862 N N . ASP A 1 106 ? -33.833 -14.927 53.763 1.00 89.56 106 ASP A N 1
ATOM 863 C CA . ASP A 1 106 ? -34.393 -16.273 53.956 1.00 89.56 106 ASP A CA 1
ATOM 864 C C . ASP A 1 106 ? -33.406 -17.188 54.697 1.00 89.56 106 ASP A C 1
ATOM 866 O O . ASP A 1 106 ? -32.681 -18.000 54.119 1.00 89.56 106 ASP A O 1
ATOM 870 N N . ILE A 1 107 ? -33.343 -17.023 56.019 1.00 85.12 107 ILE A N 1
ATOM 871 C CA . ILE A 1 107 ? -32.542 -17.892 56.881 1.00 85.12 107 ILE A CA 1
ATOM 872 C C . ILE A 1 107 ? -33.320 -19.193 57.103 1.00 85.12 107 ILE A C 1
ATOM 874 O O . ILE A 1 107 ? -34.288 -19.223 57.862 1.00 85.12 107 ILE A O 1
ATOM 878 N N . GLN A 1 108 ? -32.852 -20.272 56.473 1.00 85.50 108 GLN A N 1
ATOM 879 C CA . GLN A 1 108 ? -33.324 -21.646 56.670 1.00 85.50 108 GLN A CA 1
ATOM 880 C C . GLN A 1 108 ? -32.377 -22.369 57.650 1.00 85.50 108 GLN A C 1
ATOM 882 O O . GLN A 1 108 ? -31.340 -22.891 57.231 1.00 85.50 108 GLN A O 1
ATOM 887 N N . PRO A 1 109 ? -32.650 -22.364 58.970 1.00 83.94 109 PRO A N 1
ATOM 888 C CA . PRO A 1 109 ? -31.813 -23.068 59.931 1.00 83.94 109 PRO A CA 1
ATOM 889 C C . PRO A 1 109 ? -31.995 -24.580 59.771 1.00 83.94 109 PRO A C 1
ATOM 891 O O . PRO A 1 109 ? -33.000 -25.149 60.195 1.00 83.94 109 PRO A O 1
ATOM 894 N N . GLU A 1 110 ? -31.000 -25.237 59.186 1.00 86.31 110 GLU A N 1
ATOM 895 C CA . GLU A 1 110 ? -30.949 -26.693 59.095 1.00 86.31 110 GLU A CA 1
ATOM 896 C C . GLU A 1 110 ? -30.043 -27.275 60.182 1.00 86.31 110 GLU A C 1
ATOM 898 O O . GLU A 1 110 ? -28.946 -26.781 60.460 1.00 86.31 110 GLU A O 1
ATOM 903 N N . LEU A 1 111 ? -30.508 -28.358 60.808 1.00 85.00 111 LEU A N 1
ATOM 904 C CA . LEU A 1 111 ? -29.672 -29.151 61.699 1.00 85.00 111 LEU A CA 1
ATOM 905 C C . LEU A 1 111 ? -28.594 -29.850 60.876 1.00 85.00 111 LEU A C 1
ATOM 907 O O . LEU A 1 111 ? -28.861 -30.412 59.814 1.00 85.00 111 LEU A O 1
ATOM 911 N N . HIS A 1 112 ? -27.365 -29.840 61.389 1.00 85.75 112 HIS A N 1
ATOM 912 C CA . HIS A 1 112 ? -26.259 -30.515 60.729 1.00 85.75 112 HIS A CA 1
ATOM 913 C C . HIS A 1 112 ? -26.596 -32.002 60.543 1.00 85.75 112 HIS A C 1
ATOM 915 O O . HIS A 1 112 ? -27.004 -32.668 61.494 1.00 85.75 112 HIS A O 1
ATOM 921 N N . HIS A 1 113 ? -26.357 -32.531 59.342 1.00 88.25 113 HIS A N 1
ATOM 922 C CA . HIS A 1 113 ? -26.709 -33.893 58.908 1.00 88.25 113 HIS A CA 1
ATOM 923 C C . HIS A 1 113 ? -26.231 -35.046 59.820 1.00 88.25 113 HIS A C 1
ATOM 925 O O . HIS A 1 113 ? -26.682 -36.174 59.663 1.00 88.25 113 HIS A O 1
ATOM 931 N N . ASN A 1 114 ? -25.339 -34.770 60.776 1.00 89.88 114 ASN A N 1
ATOM 932 C CA . ASN A 1 114 ? -24.773 -35.743 61.716 1.00 89.88 114 ASN A CA 1
ATOM 933 C C . ASN A 1 114 ? -25.346 -35.641 63.139 1.00 89.88 114 ASN A C 1
ATOM 935 O O . ASN A 1 114 ? -24.804 -36.273 64.044 1.00 89.88 114 ASN A O 1
ATOM 939 N N . LEU A 1 115 ? -26.385 -34.832 63.378 1.00 86.00 115 LEU A N 1
ATOM 940 C CA . LEU A 1 115 ? -27.013 -34.786 64.697 1.00 86.00 115 LEU A CA 1
ATOM 941 C C . LEU A 1 115 ? -27.682 -36.139 64.995 1.00 86.00 115 LEU A C 1
ATOM 943 O O . LEU A 1 115 ? -28.650 -36.516 64.338 1.00 86.00 115 LEU A O 1
ATOM 947 N N . GLN A 1 116 ? -27.173 -36.849 65.999 1.00 76.44 116 GLN A N 1
ATOM 948 C CA . GLN A 1 116 ? -27.814 -38.027 66.582 1.00 76.44 116 GLN A CA 1
ATOM 949 C C . GLN A 1 116 ? -28.445 -37.616 67.919 1.00 76.44 116 GLN A C 1
ATOM 951 O O . GLN A 1 116 ? -27.754 -37.043 68.763 1.00 76.44 116 GLN A O 1
ATOM 956 N N . LEU A 1 117 ? -29.760 -37.839 68.046 1.00 68.50 117 LEU A N 1
ATOM 957 C CA . LEU A 1 117 ? -30.573 -37.568 69.241 1.00 68.50 117 LEU A CA 1
ATOM 958 C C . LEU A 1 117 ? -30.301 -38.576 70.362 1.00 68.50 117 LEU A C 1
ATOM 960 O O . LEU A 1 117 ? -30.148 -39.776 70.038 1.00 68.50 117 LEU A O 1
#